Protein AF-A0A8T8HS26-F1 (afdb_monomer_lite)

Radius of gyration: 32.51 Å; chains: 1; bounding box: 59×81×107 Å

Structure (mmCIF, N/CA/C/O backbone):
data_AF-A0A8T8HS26-F1
#
_entry.id   AF-A0A8T8HS26-F1
#
loop_
_atom_site.group_PDB
_atom_site.id
_atom_site.type_symbol
_atom_site.label_atom_id
_atom_site.label_alt_id
_atom_site.label_comp_id
_atom_site.label_asym_id
_atom_site.label_entity_id
_atom_site.label_seq_id
_atom_site.pdbx_PDB_ins_code
_atom_site.Cartn_x
_atom_site.Cartn_y
_atom_site.Cartn_z
_atom_site.occupancy
_atom_site.B_iso_or_equiv
_atom_site.auth_seq_id
_atom_site.auth_comp_id
_atom_site.auth_asym_id
_atom_site.auth_atom_id
_atom_site.pdbx_PDB_model_num
ATOM 1 N N . MET A 1 1 ? -12.261 9.104 72.091 1.00 42.09 1 MET A N 1
ATOM 2 C CA . MET A 1 1 ? -13.522 8.352 72.273 1.00 42.09 1 MET A CA 1
ATOM 3 C C . MET A 1 1 ? -14.198 8.303 70.908 1.00 42.09 1 MET A C 1
ATOM 5 O O . MET A 1 1 ? -14.437 9.359 70.351 1.00 42.09 1 MET A O 1
ATOM 9 N N . AL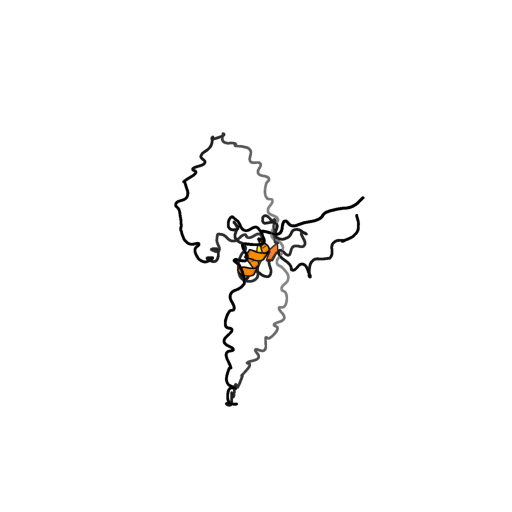A A 1 2 ? -14.073 7.185 70.188 1.00 42.69 2 ALA A N 1
ATOM 10 C CA . ALA A 1 2 ? -15.061 6.093 70.132 1.00 42.69 2 ALA A CA 1
ATOM 11 C C . ALA A 1 2 ? -16.342 6.505 69.371 1.00 42.69 2 ALA A C 1
ATOM 13 O O . ALA A 1 2 ? -17.177 7.203 69.926 1.00 42.69 2 ALA A O 1
ATOM 14 N N . GLY A 1 3 ? -16.430 6.168 68.077 1.00 42.38 3 GLY A N 1
ATOM 15 C CA . GLY A 1 3 ? -17.487 5.296 67.514 1.00 42.38 3 GLY A CA 1
ATOM 16 C C . GLY A 1 3 ? -18.394 6.130 66.588 1.00 42.38 3 GLY A C 1
ATOM 17 O O . GLY A 1 3 ? -18.562 7.307 66.856 1.00 42.38 3 GLY A O 1
ATOM 18 N N . VAL A 1 4 ? -18.967 5.684 65.465 1.00 51.91 4 VAL A N 1
ATOM 19 C CA . VAL A 1 4 ? -19.477 4.369 65.049 1.00 51.91 4 VAL A CA 1
ATOM 20 C C . VAL A 1 4 ? -19.539 4.325 63.501 1.00 51.91 4 VAL A C 1
ATOM 22 O O . VAL A 1 4 ? -19.920 5.304 62.865 1.00 51.91 4 VAL A O 1
ATOM 25 N N . LEU A 1 5 ? -19.152 3.186 62.910 1.00 60.47 5 LEU A N 1
ATOM 26 C CA . LEU A 1 5 ? -19.414 2.754 61.521 1.00 60.47 5 LEU A CA 1
ATOM 27 C C . LEU A 1 5 ? -20.905 2.440 61.323 1.00 60.47 5 LEU A C 1
ATOM 29 O O . LEU A 1 5 ? -21.473 1.901 62.262 1.00 60.47 5 LEU A O 1
ATOM 33 N N . VAL A 1 6 ? -21.481 2.616 60.117 1.00 54.31 6 VAL A N 1
ATOM 34 C CA . VAL A 1 6 ? -22.420 1.644 59.489 1.00 54.31 6 VAL A CA 1
ATOM 35 C C . VAL A 1 6 ? -22.964 2.105 58.114 1.00 54.31 6 VAL A C 1
ATOM 37 O O . VAL A 1 6 ? -23.488 3.201 57.964 1.00 54.31 6 VAL A O 1
ATOM 40 N N . LEU A 1 7 ? -22.830 1.177 57.155 1.00 51.84 7 LEU A N 1
ATOM 41 C CA . LEU A 1 7 ? -23.588 0.874 55.927 1.00 51.84 7 LEU A CA 1
ATOM 42 C C . LEU A 1 7 ? -23.903 1.947 54.866 1.00 51.84 7 LEU A C 1
ATOM 44 O O . LEU A 1 7 ? -24.769 2.799 55.021 1.00 51.84 7 LEU A O 1
ATOM 48 N N . GLY A 1 8 ? -23.361 1.690 53.672 1.00 48.28 8 GLY A N 1
ATOM 49 C CA . GLY A 1 8 ? -23.889 2.161 52.394 1.00 48.28 8 GLY A CA 1
ATOM 50 C C . GLY A 1 8 ? -23.384 1.293 51.242 1.00 48.28 8 GLY A C 1
ATOM 51 O O . GLY A 1 8 ? -22.605 1.752 50.416 1.00 48.28 8 GLY A O 1
ATOM 52 N N . ALA A 1 9 ? -23.764 0.013 51.229 1.00 60.41 9 ALA A N 1
ATOM 53 C CA . ALA A 1 9 ? -23.653 -0.836 50.043 1.00 60.41 9 ALA A CA 1
ATOM 54 C C . ALA A 1 9 ? -24.789 -0.498 49.062 1.00 60.41 9 ALA A C 1
ATOM 56 O O . ALA A 1 9 ? -25.893 -0.219 49.532 1.00 60.41 9 ALA A O 1
ATOM 57 N N . SER A 1 10 ? -24.509 -0.597 47.750 1.00 53.97 10 SER A N 1
ATOM 58 C CA . SER A 1 10 ? -25.381 -0.501 46.542 1.00 53.97 10 SER A CA 1
ATOM 59 C C . SER A 1 10 ? -24.920 0.661 45.643 1.00 53.97 10 SER A C 1
ATOM 61 O O . SER A 1 10 ? -24.839 1.781 46.115 1.00 53.97 10 SER A O 1
ATOM 63 N N . LEU A 1 11 ? -24.581 0.530 44.359 1.00 50.22 11 LEU A N 1
ATOM 64 C CA . LEU A 1 11 ? -25.008 -0.400 43.317 1.00 50.22 11 LEU A CA 1
ATOM 65 C C . LEU A 1 11 ? -23.800 -1.020 42.596 1.00 50.22 11 LEU A C 1
ATOM 67 O O . LEU A 1 11 ? -22.946 -0.310 42.073 1.00 50.22 11 LEU A O 1
ATOM 71 N N . ALA A 1 12 ? -23.814 -2.342 42.454 1.00 56.94 12 ALA A N 1
ATOM 72 C CA . ALA A 1 12 ? -23.168 -3.021 41.341 1.00 56.94 12 ALA A CA 1
ATOM 73 C C . ALA A 1 12 ? -24.284 -3.493 40.409 1.00 56.94 12 ALA A C 1
ATOM 75 O O . ALA A 1 12 ? -24.999 -4.429 40.759 1.00 56.94 12 ALA A O 1
ATOM 76 N N . MET A 1 13 ? -24.470 -2.849 39.255 1.00 57.00 13 MET A N 1
ATOM 77 C CA . MET A 1 13 ? -25.156 -3.487 38.134 1.00 57.00 13 MET A CA 1
ATOM 78 C C . MET A 1 13 ? -24.956 -2.729 36.815 1.00 57.00 13 MET A C 1
ATOM 80 O O . MET A 1 13 ? -24.915 -1.504 36.803 1.00 57.00 13 MET A O 1
ATOM 84 N N . VAL A 1 14 ? -24.943 -3.522 35.735 1.00 52.56 14 VAL A N 1
ATOM 85 C CA . VAL A 1 14 ? -25.070 -3.201 34.297 1.00 52.56 14 VAL A CA 1
ATOM 86 C C . VAL A 1 14 ? -23.826 -2.564 33.627 1.00 52.56 14 VAL A C 1
ATOM 88 O O . VAL A 1 14 ? -23.350 -1.534 34.068 1.00 52.56 14 VAL A O 1
ATOM 91 N N . LEU A 1 15 ? -23.193 -3.087 32.563 1.00 50.75 15 LEU A N 1
ATOM 92 C CA . LEU A 1 15 ? -23.600 -3.959 31.448 1.00 50.75 15 LEU A CA 1
ATOM 93 C C . LEU A 1 15 ? -22.396 -4.795 30.948 1.00 50.75 15 LEU A C 1
ATOM 95 O O . LEU A 1 15 ? -21.471 -4.250 30.352 1.00 50.75 15 LEU A O 1
ATOM 99 N N . THR A 1 16 ? -22.432 -6.121 31.082 1.00 55.03 16 THR A N 1
ATOM 100 C CA . THR A 1 16 ? -21.556 -7.044 30.332 1.00 55.03 16 THR A CA 1
ATOM 101 C C . THR A 1 16 ? -22.307 -7.613 29.123 1.00 55.03 16 THR A C 1
ATOM 103 O O . THR A 1 16 ? -22.471 -8.820 28.972 1.00 55.03 16 THR A O 1
ATOM 106 N N . MET A 1 17 ? -22.808 -6.747 28.236 1.00 57.38 17 MET A N 1
ATOM 107 C CA . MET A 1 17 ? -23.368 -7.179 26.947 1.00 57.38 17 MET A CA 1
ATOM 108 C C . MET A 1 17 ? -22.274 -7.174 25.876 1.00 57.38 17 MET A C 1
ATOM 110 O O . MET A 1 17 ? -22.104 -6.202 25.151 1.00 57.38 17 MET A O 1
ATOM 114 N N . GLY A 1 18 ? -21.515 -8.266 25.794 1.00 54.25 18 GLY A N 1
ATOM 115 C CA . GLY A 1 18 ? -20.514 -8.446 24.737 1.00 54.25 18 GLY A CA 1
ATOM 116 C C . GLY A 1 18 ? -19.673 -9.715 24.841 1.00 54.25 18 GLY A C 1
ATOM 117 O O . GLY A 1 18 ? -18.582 -9.762 24.285 1.00 54.25 18 GLY A O 1
ATOM 118 N N . GLY A 1 19 ? -20.131 -10.730 25.580 1.00 56.53 19 GLY A N 1
ATOM 119 C CA . GLY A 1 19 ? -19.415 -12.001 25.659 1.00 56.53 19 GLY A CA 1
ATOM 120 C C . GLY A 1 19 ? -19.393 -12.706 24.293 1.00 56.53 19 GLY A C 1
ATOM 121 O O . GLY A 1 19 ? -20.427 -12.722 23.613 1.00 56.53 19 GLY A O 1
ATOM 122 N N . PRO A 1 20 ? -18.252 -13.283 23.871 1.00 60.75 20 PRO A N 1
ATOM 123 C CA . PRO A 1 20 ? -18.173 -14.064 22.644 1.00 60.75 20 PRO A CA 1
ATOM 124 C C . PRO A 1 20 ? -19.155 -15.229 22.745 1.00 60.75 20 PRO A C 1
ATOM 126 O O . PRO A 1 20 ? -19.128 -16.007 23.700 1.00 60.75 20 PRO A O 1
ATOM 129 N N . ARG A 1 21 ? -20.073 -15.316 21.780 1.00 59.56 21 ARG A N 1
ATOM 130 C CA . ARG A 1 21 ? -21.016 -16.432 21.717 1.00 59.56 21 ARG A CA 1
ATOM 131 C C . ARG A 1 21 ? -20.203 -17.721 21.557 1.00 59.56 21 ARG A C 1
ATOM 133 O O . ARG A 1 21 ? -19.327 -17.744 20.690 1.00 59.56 21 ARG A O 1
ATOM 140 N N . PRO A 1 22 ? -20.466 -18.767 22.356 1.00 64.88 22 PRO A N 1
ATOM 141 C CA . PRO A 1 22 ? -19.829 -20.057 22.159 1.00 64.88 22 PRO A CA 1
ATOM 142 C C . PRO A 1 22 ? -20.236 -20.566 20.778 1.00 64.88 22 PRO A C 1
ATOM 144 O O . PRO A 1 22 ? -21.402 -20.858 20.518 1.00 64.88 22 PRO A O 1
ATOM 147 N N . VAL A 1 23 ? -19.279 -20.581 19.858 1.00 72.69 23 VAL A N 1
ATOM 148 C CA . VAL A 1 23 ? -19.426 -21.270 18.583 1.00 72.69 23 VAL A CA 1
ATOM 149 C C . VAL A 1 23 ? -19.250 -22.747 18.895 1.00 72.69 23 VAL A C 1
ATOM 151 O O . VAL A 1 23 ? -18.175 -23.158 19.328 1.00 72.69 23 VAL A O 1
ATOM 154 N N . ASP A 1 24 ? -20.311 -23.530 18.703 1.00 60.00 24 ASP A N 1
ATOM 155 C CA . ASP A 1 24 ? -20.221 -24.986 18.659 1.00 60.00 24 ASP A CA 1
ATOM 156 C C . ASP A 1 24 ? -19.299 -25.357 17.495 1.00 60.00 24 ASP A C 1
ATOM 158 O O . ASP A 1 24 ? -19.712 -25.449 16.335 1.00 60.00 24 ASP A O 1
ATOM 162 N N . VAL A 1 25 ? -18.014 -25.540 17.797 1.00 61.56 25 VAL A N 1
ATOM 163 C CA . VAL A 1 25 ? -17.062 -26.138 16.870 1.00 61.56 25 VAL A CA 1
ATOM 164 C C . VAL A 1 25 ? -17.420 -27.614 16.818 1.00 61.56 25 VAL A C 1
ATOM 166 O O . VAL A 1 25 ? -16.869 -28.438 17.547 1.00 61.56 25 VAL A O 1
ATOM 169 N N . ARG A 1 26 ? -18.399 -27.949 15.973 1.00 64.62 26 ARG A N 1
ATOM 170 C CA . ARG A 1 26 ? -18.630 -29.326 15.549 1.00 64.62 26 ARG A CA 1
ATOM 171 C C . ARG A 1 26 ? -17.317 -29.826 14.975 1.00 64.62 26 ARG A C 1
ATOM 173 O O . ARG A 1 26 ? -16.927 -29.463 13.867 1.00 64.62 26 ARG A O 1
ATOM 180 N N . ARG A 1 27 ? -16.614 -30.614 15.782 1.00 57.22 27 ARG A N 1
ATOM 181 C CA . ARG A 1 27 ? -15.418 -31.329 15.379 1.00 57.22 27 ARG A CA 1
ATOM 182 C C . ARG A 1 27 ? -15.853 -32.235 14.236 1.00 57.22 27 ARG A C 1
ATOM 184 O O . ARG A 1 27 ? -16.639 -33.158 14.431 1.00 57.22 27 ARG A O 1
ATOM 191 N N . VAL A 1 28 ? -15.433 -31.888 13.026 1.00 66.75 28 VAL A N 1
ATOM 192 C CA . VAL A 1 28 ? -15.592 -32.762 11.873 1.00 66.75 28 VAL A CA 1
ATOM 193 C C . VAL A 1 28 ? -14.611 -33.900 12.113 1.00 66.75 28 VAL A C 1
ATOM 195 O O . VAL A 1 28 ? -13.422 -33.769 11.833 1.00 66.75 28 VAL A O 1
ATOM 198 N N . ASP A 1 29 ? -15.098 -34.978 12.726 1.00 57.81 29 ASP A N 1
ATOM 199 C CA . ASP A 1 29 ? -14.413 -36.264 12.725 1.00 57.81 29 ASP A CA 1
ATOM 200 C C . ASP A 1 29 ? -14.364 -36.732 11.269 1.00 57.81 29 ASP A C 1
ATOM 202 O O . ASP A 1 29 ? -15.300 -37.324 10.730 1.00 57.81 29 ASP A O 1
ATOM 206 N N . LEU A 1 30 ? -13.277 -36.363 10.593 1.00 61.84 30 LEU A N 1
ATOM 207 C CA . LEU A 1 30 ? -12.902 -36.946 9.319 1.00 61.84 30 LEU A CA 1
ATOM 208 C C . LEU A 1 30 ? -12.588 -38.410 9.608 1.00 61.84 30 LEU A C 1
ATOM 210 O O . LEU A 1 30 ? -11.561 -38.730 10.208 1.00 61.84 30 LEU A O 1
ATOM 214 N N . ALA A 1 31 ? -13.513 -39.285 9.218 1.00 69.31 31 ALA A N 1
ATOM 215 C CA . ALA A 1 31 ? -13.297 -40.719 9.241 1.00 69.31 31 ALA A CA 1
ATOM 216 C C . ALA A 1 31 ? -11.940 -41.040 8.581 1.00 69.31 31 ALA A C 1
ATOM 218 O O . ALA A 1 31 ? -11.635 -40.466 7.529 1.00 69.31 31 ALA A O 1
ATOM 219 N N . PRO A 1 32 ? -11.124 -41.939 9.162 1.00 64.19 32 PRO A N 1
ATOM 220 C CA . PRO A 1 32 ? -9.901 -42.396 8.522 1.00 64.19 32 PRO A CA 1
ATOM 221 C C . PRO A 1 32 ? -10.250 -42.962 7.147 1.00 64.19 32 PRO A C 1
ATOM 223 O O . PRO A 1 32 ? -11.011 -43.927 7.042 1.00 64.19 32 PRO A O 1
ATOM 226 N N . ALA A 1 33 ? -9.733 -42.337 6.090 1.00 65.50 33 ALA A N 1
ATOM 227 C CA . ALA A 1 33 ? -9.870 -42.878 4.750 1.00 65.50 33 ALA A CA 1
ATOM 228 C C . ALA A 1 33 ? -9.224 -44.277 4.729 1.00 65.50 33 ALA A C 1
ATOM 230 O O . ALA A 1 33 ? -8.107 -44.429 5.238 1.00 65.50 33 ALA A O 1
ATOM 231 N N . PRO A 1 34 ? -9.897 -45.306 4.184 1.00 65.75 34 PRO A N 1
ATOM 232 C CA . PRO A 1 34 ? -9.257 -46.597 3.982 1.00 65.75 34 PRO A CA 1
ATOM 233 C C . PRO A 1 34 ? -8.0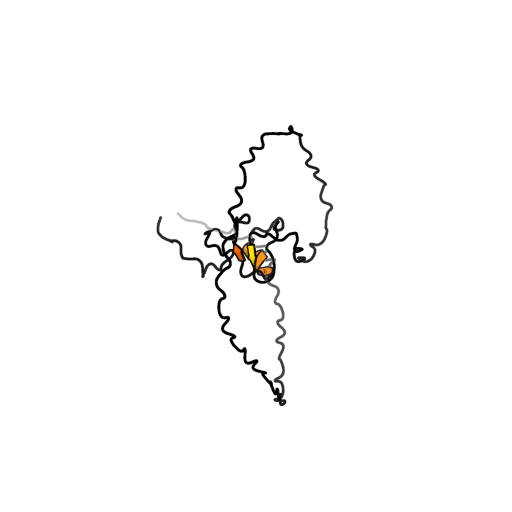21 -46.400 3.089 1.00 65.75 34 PRO A C 1
ATOM 235 O O . PRO A 1 34 ? -8.072 -45.564 2.181 1.00 65.75 34 PRO A O 1
ATOM 238 N N . PRO A 1 35 ? -6.919 -47.139 3.316 1.00 57.75 35 PRO A N 1
ATOM 239 C CA . PRO A 1 35 ? -5.760 -47.118 2.432 1.00 57.75 35 PRO A CA 1
ATOM 240 C C . PRO A 1 35 ? -6.152 -47.756 1.094 1.00 57.75 35 PRO A C 1
ATOM 242 O O . PRO A 1 35 ? -5.975 -48.948 0.867 1.00 57.75 35 PRO A O 1
ATOM 245 N N . GLY A 1 36 ? -6.771 -46.950 0.237 1.00 54.84 36 GLY A N 1
ATOM 246 C CA . GLY A 1 36 ? -7.038 -47.248 -1.156 1.00 54.84 36 GLY A CA 1
ATOM 247 C C . GLY A 1 36 ? -5.861 -46.761 -1.983 1.00 54.84 36 GLY A C 1
ATOM 248 O O . GLY A 1 36 ? -5.538 -45.574 -1.974 1.00 54.84 36 GLY A O 1
ATOM 249 N N . GLU A 1 37 ? -5.210 -47.706 -2.648 1.00 54.41 37 GLU A N 1
ATOM 250 C CA . GLU A 1 37 ? -4.093 -47.531 -3.566 1.00 54.41 37 GLU A CA 1
ATOM 251 C C . GLU A 1 37 ? -4.291 -46.338 -4.512 1.00 54.41 37 GLU A C 1
ATOM 253 O O . GLU A 1 37 ? -5.123 -46.359 -5.418 1.00 54.41 37 GLU A O 1
ATOM 258 N N . LEU A 1 38 ? -3.473 -45.301 -4.339 1.00 47.75 38 LEU A N 1
ATOM 259 C CA . LEU A 1 38 ? -3.254 -44.297 -5.369 1.00 47.75 38 LEU A CA 1
ATOM 260 C C . LEU A 1 38 ? -1.925 -44.616 -6.053 1.00 47.75 38 LEU A C 1
ATOM 262 O O . LEU A 1 38 ? -0.868 -44.117 -5.669 1.00 47.75 38 LEU A O 1
ATOM 266 N N . SER A 1 39 ? -1.994 -45.453 -7.092 1.00 55.12 39 SER A N 1
ATOM 267 C CA . SER A 1 39 ? -0.988 -45.490 -8.157 1.00 55.12 39 SER A CA 1
ATOM 268 C C . SER A 1 39 ? -1.023 -44.153 -8.891 1.00 55.12 39 SER A C 1
ATOM 270 O O . SER A 1 39 ? -1.701 -43.993 -9.902 1.00 55.12 39 SER A O 1
ATOM 272 N N . ALA A 1 40 ? -0.311 -43.160 -8.366 1.00 54.94 40 ALA A N 1
ATOM 273 C CA . ALA A 1 40 ? -0.002 -41.956 -9.114 1.00 54.94 40 ALA A CA 1
ATOM 274 C C . ALA A 1 40 ? 1.353 -42.161 -9.797 1.00 54.94 40 ALA A C 1
ATOM 276 O O . ALA A 1 40 ? 2.409 -41.824 -9.259 1.00 54.94 40 ALA A O 1
ATOM 277 N N . THR A 1 41 ? 1.330 -42.748 -10.996 1.00 63.94 41 THR A N 1
ATOM 278 C CA . THR A 1 41 ? 2.461 -42.675 -11.925 1.00 63.94 41 THR A CA 1
ATOM 279 C C . THR A 1 41 ? 2.620 -41.215 -12.343 1.00 63.94 41 THR A C 1
ATOM 281 O O . THR A 1 41 ? 2.042 -40.758 -13.325 1.00 63.94 41 THR A O 1
ATOM 284 N N . HIS A 1 42 ? 3.380 -40.450 -11.565 1.00 55.25 42 HIS A N 1
ATOM 285 C CA . HIS A 1 42 ? 3.815 -39.122 -11.965 1.00 55.25 42 HIS A CA 1
ATOM 286 C C . HIS A 1 42 ? 4.974 -39.271 -12.953 1.00 55.25 42 HIS A C 1
ATOM 288 O O . HIS A 1 42 ? 6.138 -39.376 -12.572 1.00 55.25 42 HIS A O 1
ATOM 294 N N . THR A 1 43 ? 4.651 -39.304 -14.245 1.00 69.19 43 THR A N 1
ATOM 295 C CA . THR A 1 43 ? 5.642 -39.120 -15.308 1.00 69.19 43 THR A CA 1
ATOM 296 C C . THR A 1 43 ? 6.045 -37.649 -15.335 1.00 69.19 43 THR A C 1
ATOM 298 O O . THR A 1 43 ? 5.401 -36.818 -15.971 1.00 69.19 43 THR A O 1
ATOM 301 N N . THR A 1 44 ? 7.113 -37.314 -14.617 1.00 72.06 44 THR A N 1
ATOM 302 C CA . THR A 1 44 ? 7.781 -36.018 -14.751 1.00 72.06 44 THR A CA 1
ATOM 303 C C . THR A 1 44 ? 8.642 -36.053 -16.008 1.00 72.06 44 THR A C 1
ATOM 305 O O . THR A 1 44 ? 9.731 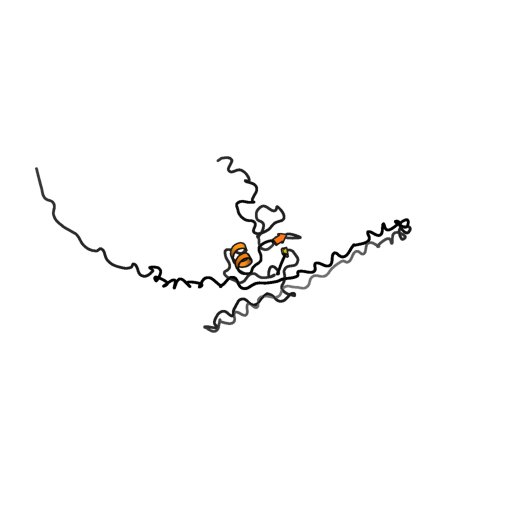-36.626 -16.018 1.00 72.06 44 THR A O 1
ATOM 308 N N . THR A 1 45 ? 8.155 -35.444 -17.088 1.00 65.88 45 THR A N 1
ATOM 309 C CA . THR A 1 45 ? 8.966 -35.182 -18.281 1.00 65.88 45 THR A CA 1
ATOM 310 C C . THR A 1 45 ? 9.980 -34.092 -17.949 1.00 65.88 45 THR A C 1
ATOM 312 O O . THR A 1 45 ? 9.641 -32.913 -17.868 1.00 65.88 45 THR A O 1
ATOM 315 N N . ILE A 1 46 ? 11.235 -34.487 -17.742 1.00 68.56 46 ILE A N 1
ATOM 316 C CA . ILE A 1 46 ? 12.359 -33.559 -17.610 1.00 68.56 46 ILE A CA 1
ATOM 317 C C . ILE A 1 46 ? 12.698 -33.058 -19.015 1.00 68.56 46 ILE A C 1
ATOM 319 O O . ILE A 1 46 ? 13.311 -33.764 -19.815 1.00 68.56 46 ILE A O 1
ATOM 323 N N . GLY A 1 47 ? 12.271 -31.836 -19.331 1.00 65.38 47 GLY A N 1
ATOM 324 C CA . GLY A 1 47 ? 12.746 -31.125 -20.511 1.00 65.38 47 GLY A CA 1
ATOM 325 C C . GLY A 1 47 ? 14.220 -30.777 -20.327 1.00 65.38 47 GLY A C 1
ATOM 326 O O . GLY A 1 47 ? 14.567 -29.946 -19.491 1.00 65.38 47 GLY A O 1
ATOM 327 N N . ILE A 1 48 ? 15.096 -31.420 -21.096 1.00 60.53 48 ILE A N 1
ATOM 328 C CA . ILE A 1 48 ? 16.510 -31.055 -21.163 1.00 60.53 48 ILE A CA 1
ATOM 329 C C . ILE A 1 48 ? 16.580 -29.720 -21.913 1.00 60.53 48 ILE A C 1
ATOM 331 O O . ILE A 1 48 ? 16.539 -29.684 -23.143 1.00 60.53 48 ILE A O 1
ATOM 335 N N . HIS A 1 49 ? 16.637 -28.609 -21.180 1.00 57.00 49 HIS A N 1
ATOM 336 C CA . HIS A 1 49 ? 16.941 -27.309 -21.767 1.00 57.00 49 HIS A CA 1
ATOM 337 C C . HIS A 1 49 ? 18.386 -27.340 -22.271 1.00 57.00 49 HIS A C 1
ATOM 339 O O . HIS A 1 49 ? 19.338 -27.310 -21.494 1.00 57.00 49 HIS A O 1
ATOM 345 N N . GLN A 1 50 ? 18.548 -27.432 -23.590 1.00 63.66 50 GLN A N 1
ATOM 346 C CA . GLN A 1 50 ? 19.830 -27.210 -24.242 1.00 63.66 50 GLN A CA 1
ATOM 347 C C . GLN A 1 50 ? 20.200 -25.738 -24.052 1.00 63.66 50 GLN A C 1
ATOM 349 O O . GLN A 1 50 ? 19.640 -24.853 -24.701 1.00 63.66 50 GLN A O 1
ATOM 354 N N . SER A 1 51 ? 21.130 -25.475 -23.137 1.00 60.38 51 SER A N 1
ATOM 355 C CA . SER A 1 51 ? 21.804 -24.185 -23.020 1.00 60.38 51 SER A CA 1
ATOM 356 C C . SER A 1 51 ? 22.553 -23.916 -24.320 1.00 60.38 51 SER A C 1
ATOM 358 O O . SER A 1 51 ? 23.690 -24.339 -24.505 1.00 60.38 51 SER A O 1
ATOM 360 N N . THR A 1 52 ? 21.892 -23.235 -25.249 1.00 61.12 52 THR A N 1
ATOM 361 C CA . THR A 1 52 ? 22.553 -22.684 -26.425 1.00 61.12 52 THR A CA 1
ATOM 362 C C . THR A 1 52 ? 23.384 -21.509 -25.937 1.00 61.12 52 THR A C 1
ATOM 364 O O . THR A 1 52 ? 22.851 -20.452 -25.602 1.00 61.12 52 THR A O 1
ATOM 367 N N . THR A 1 53 ? 24.698 -21.705 -25.845 1.00 63.03 53 THR A N 1
ATOM 368 C CA . THR A 1 53 ? 25.657 -20.613 -25.691 1.00 63.03 53 THR A CA 1
ATOM 369 C C . THR A 1 53 ? 25.507 -19.701 -26.903 1.00 63.03 53 THR A C 1
ATOM 371 O O . THR A 1 53 ? 25.976 -20.015 -27.995 1.00 63.03 53 THR A O 1
ATOM 374 N N . ALA A 1 54 ? 24.798 -18.587 -26.731 1.00 60.91 54 ALA A N 1
ATOM 375 C CA . ALA A 1 54 ? 24.720 -17.554 -27.745 1.00 60.91 54 ALA A CA 1
ATOM 376 C C . ALA A 1 54 ? 26.119 -16.946 -27.899 1.00 60.91 54 ALA A C 1
ATOM 378 O O . ALA A 1 54 ? 26.629 -16.286 -26.993 1.00 60.91 54 ALA A O 1
ATOM 379 N N . VAL A 1 55 ? 26.753 -17.202 -29.042 1.00 66.88 55 VAL A N 1
ATOM 380 C CA . VAL A 1 55 ? 27.932 -16.457 -29.480 1.00 66.88 55 VAL A CA 1
ATOM 381 C C . VAL A 1 55 ? 27.489 -15.003 -29.624 1.00 66.88 55 VAL A C 1
ATOM 383 O O . VAL A 1 55 ? 26.687 -14.680 -30.499 1.00 66.88 55 VAL A O 1
ATOM 386 N N . LEU A 1 56 ? 27.955 -14.142 -28.716 1.00 62.25 56 LEU A N 1
ATOM 387 C CA . LEU A 1 56 ? 27.705 -12.706 -28.770 1.00 62.25 56 LEU A CA 1
ATOM 388 C C . LEU A 1 56 ? 28.285 -12.172 -30.086 1.00 62.25 56 LEU A C 1
ATOM 390 O O . LEU A 1 56 ? 29.503 -12.115 -30.260 1.00 62.25 56 LEU A O 1
ATOM 394 N N . ALA A 1 57 ? 27.415 -11.781 -31.015 1.00 73.88 57 ALA A N 1
ATOM 395 C CA . ALA A 1 57 ? 27.817 -10.903 -32.100 1.00 73.88 57 ALA A CA 1
ATOM 396 C C . ALA A 1 57 ? 28.324 -9.577 -31.494 1.00 73.88 57 ALA A C 1
ATOM 398 O O . ALA A 1 57 ? 27.769 -9.121 -30.487 1.00 73.88 57 ALA A O 1
ATOM 399 N N . PRO A 1 58 ? 29.368 -8.952 -32.068 1.00 76.19 58 PRO A N 1
ATOM 400 C CA . PRO A 1 58 ? 29.820 -7.643 -31.621 1.00 76.19 58 PRO A CA 1
ATOM 401 C C . PRO A 1 58 ? 28.661 -6.633 -31.704 1.00 76.19 58 PRO A C 1
ATOM 403 O O . PRO A 1 58 ? 27.873 -6.686 -32.654 1.00 76.19 58 PRO A O 1
ATOM 406 N N . PRO A 1 59 ? 28.527 -5.731 -30.715 1.00 76.06 59 PRO A N 1
ATOM 407 C CA . PRO A 1 59 ? 27.451 -4.754 -30.705 1.00 76.06 59 PRO A CA 1
ATOM 408 C C . PRO A 1 59 ? 27.536 -3.861 -31.953 1.00 76.06 59 PRO A C 1
ATOM 410 O O . PRO A 1 59 ? 28.640 -3.489 -32.365 1.00 76.06 59 PRO A O 1
ATOM 413 N N . PRO A 1 60 ? 26.392 -3.505 -32.565 1.00 78.75 60 PRO A N 1
ATOM 414 C CA . PRO A 1 60 ? 26.376 -2.557 -33.668 1.00 78.75 60 PRO A CA 1
ATOM 415 C C . PRO A 1 60 ? 26.958 -1.208 -33.213 1.00 78.75 60 PRO A C 1
ATOM 417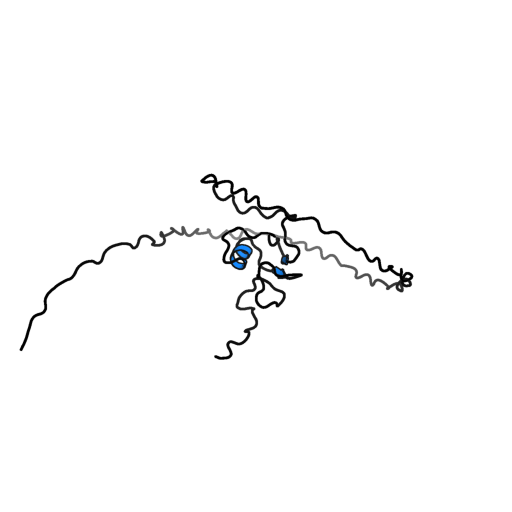 O O . PRO A 1 60 ? 26.819 -0.842 -32.040 1.00 78.75 60 PRO A O 1
ATOM 420 N N . PRO A 1 61 ? 27.613 -0.460 -34.119 1.00 79.56 61 PRO A N 1
ATOM 421 C CA . PRO A 1 61 ? 28.149 0.854 -33.797 1.00 79.56 61 PRO A CA 1
ATOM 422 C C . PRO A 1 61 ? 27.035 1.770 -33.266 1.00 79.56 61 PRO A C 1
ATOM 424 O O . PRO A 1 61 ? 25.899 1.697 -33.747 1.00 79.56 61 PRO A O 1
ATOM 427 N N . PRO A 1 62 ? 27.336 2.629 -32.275 1.00 76.88 62 PRO A N 1
ATOM 428 C CA . PRO A 1 62 ? 26.348 3.533 -31.713 1.00 76.88 62 PRO A CA 1
ATOM 429 C C . PRO A 1 62 ? 25.807 4.468 -32.807 1.00 76.88 62 PRO A C 1
ATOM 431 O O . PRO A 1 62 ? 26.589 4.978 -33.617 1.00 76.88 62 PRO A O 1
ATOM 434 N N . PRO A 1 63 ? 24.484 4.709 -32.853 1.00 77.38 63 PRO A N 1
ATOM 435 C CA . PRO A 1 63 ? 23.911 5.669 -33.782 1.00 77.38 63 PRO A CA 1
ATOM 436 C C . PRO A 1 63 ? 24.476 7.076 -33.515 1.00 77.38 63 PRO A C 1
ATOM 438 O O . PRO A 1 63 ? 24.790 7.399 -32.364 1.00 77.38 63 PRO A O 1
ATOM 441 N N . PRO A 1 64 ? 24.596 7.933 -34.549 1.00 70.62 64 PRO A N 1
ATOM 442 C CA . PRO A 1 64 ? 25.035 9.312 -34.378 1.00 70.62 64 PRO A CA 1
ATOM 443 C C . PRO A 1 64 ? 24.177 10.017 -33.327 1.00 70.62 64 PRO A C 1
ATOM 445 O O . PRO A 1 64 ? 22.946 9.951 -33.381 1.00 70.62 64 PRO A O 1
ATOM 448 N N . ALA A 1 65 ? 24.828 10.694 -32.380 1.00 60.28 65 ALA A N 1
ATOM 449 C CA . ALA A 1 65 ? 24.158 11.501 -31.373 1.00 60.28 65 ALA A CA 1
ATOM 450 C C . ALA A 1 65 ? 23.290 12.565 -32.063 1.00 60.28 65 ALA A C 1
ATOM 452 O O . ALA A 1 65 ? 23.804 13.528 -32.634 1.00 60.28 65 ALA A O 1
ATOM 453 N N . GLN A 1 66 ? 21.969 12.387 -32.024 1.00 57.50 66 GLN A N 1
ATOM 454 C CA . GLN A 1 66 ? 21.042 13.439 -32.415 1.00 57.50 66 GLN A CA 1
ATOM 455 C C . GLN A 1 66 ? 21.100 14.519 -31.337 1.00 57.50 66 GLN A C 1
ATOM 457 O O . GLN A 1 66 ? 20.719 14.301 -30.188 1.00 57.50 66 GLN A O 1
ATOM 462 N N . GLN A 1 67 ? 21.633 15.678 -31.714 1.00 56.31 67 GLN A N 1
ATOM 463 C CA . GLN A 1 67 ? 21.594 16.881 -30.899 1.00 56.31 67 GLN A CA 1
ATOM 464 C C . GLN A 1 67 ? 20.129 17.299 -30.758 1.00 56.31 67 GLN A C 1
ATOM 466 O O . GLN A 1 67 ? 19.524 17.805 -31.702 1.00 56.31 67 GLN A O 1
ATOM 471 N N . VAL A 1 68 ? 19.539 17.052 -29.590 1.00 55.66 68 VAL A N 1
ATOM 472 C CA . VAL A 1 68 ? 18.212 17.578 -29.269 1.00 55.66 68 VAL A CA 1
ATOM 473 C C . VAL A 1 68 ? 18.392 19.052 -28.930 1.00 55.66 68 VAL A C 1
ATOM 475 O O . VAL A 1 68 ? 18.975 19.405 -27.906 1.00 55.66 68 VAL A O 1
ATOM 478 N N . ALA A 1 69 ? 17.944 19.903 -29.849 1.00 53.19 69 ALA A N 1
ATOM 479 C CA . ALA A 1 69 ? 17.964 21.346 -29.707 1.00 53.19 69 ALA A CA 1
ATOM 480 C C . ALA A 1 69 ? 17.122 21.798 -28.505 1.00 53.19 69 ALA A C 1
ATOM 482 O O . ALA A 1 69 ? 15.990 21.357 -28.299 1.00 53.19 69 ALA A O 1
ATOM 483 N N . THR A 1 70 ? 17.695 22.721 -27.737 1.00 51.41 70 THR A N 1
ATOM 484 C CA . THR A 1 70 ? 17.064 23.468 -26.652 1.00 51.41 70 THR A CA 1
ATOM 485 C C . THR A 1 70 ? 15.871 24.262 -27.187 1.00 51.41 70 THR A C 1
ATOM 487 O O . THR A 1 70 ? 16.041 25.283 -27.851 1.00 51.41 70 THR A O 1
ATOM 490 N N . GLY A 1 71 ? 14.658 23.792 -26.903 1.00 49.91 71 GLY A N 1
ATOM 491 C CA . GLY A 1 71 ? 13.419 24.524 -27.149 1.00 49.91 71 GLY A CA 1
ATOM 492 C C . GLY A 1 71 ? 12.936 25.207 -25.875 1.00 49.91 71 GLY A C 1
ATOM 493 O O . GLY A 1 71 ? 12.286 24.583 -25.041 1.00 49.91 71 GLY A O 1
ATOM 494 N N . THR A 1 72 ? 13.252 26.490 -25.728 1.00 52.53 72 THR A N 1
ATOM 495 C CA . THR A 1 72 ? 12.626 27.395 -24.758 1.00 52.53 72 THR A CA 1
ATOM 496 C C . THR A 1 72 ? 11.165 27.609 -25.162 1.00 52.53 72 THR A C 1
ATOM 498 O O . THR A 1 72 ? 10.910 28.155 -26.233 1.00 52.53 72 THR A O 1
ATOM 501 N N . ALA A 1 73 ? 10.206 27.212 -24.323 1.00 51.62 73 ALA A N 1
ATOM 502 C CA . ALA A 1 73 ? 8.798 27.573 -24.490 1.00 51.62 73 ALA A CA 1
ATOM 503 C C . ALA A 1 73 ? 8.306 28.345 -23.259 1.00 51.62 73 ALA A C 1
ATOM 505 O O . ALA A 1 73 ? 8.149 27.809 -22.163 1.00 51.62 73 ALA A O 1
ATOM 506 N N . THR A 1 74 ? 8.123 29.640 -23.486 1.00 49.81 74 THR A N 1
ATOM 507 C CA . THR A 1 74 ? 7.549 30.657 -22.607 1.00 49.81 74 THR A CA 1
ATOM 508 C C . THR A 1 74 ? 6.014 30.590 -22.608 1.00 49.81 74 THR A C 1
ATOM 510 O O . THR A 1 74 ? 5.420 30.400 -23.662 1.00 49.81 74 THR A O 1
ATOM 513 N N . SER A 1 75 ? 5.425 30.852 -21.431 1.00 46.59 75 SER A N 1
ATOM 514 C CA . SER A 1 75 ? 4.064 31.355 -21.134 1.00 46.59 75 SER A CA 1
ATOM 515 C C . SER A 1 75 ? 2.823 30.614 -21.647 1.00 46.59 75 SER A C 1
ATOM 517 O O . SER A 1 75 ? 2.566 30.561 -22.842 1.00 46.59 75 SER A O 1
ATOM 519 N N . ALA A 1 76 ? 1.910 30.286 -20.725 1.00 42.94 76 ALA A N 1
ATOM 520 C CA . ALA A 1 76 ? 0.788 31.183 -20.400 1.00 42.94 76 ALA A CA 1
ATOM 521 C C . ALA A 1 76 ? -0.044 30.639 -19.220 1.00 42.94 76 ALA A C 1
ATOM 523 O O . ALA A 1 76 ? -0.402 29.465 -19.173 1.00 42.94 76 ALA A O 1
ATOM 524 N N . ASP A 1 77 ? -0.347 31.531 -18.284 1.00 52.25 77 ASP A N 1
ATOM 525 C CA . ASP A 1 77 ? -1.282 31.369 -17.168 1.00 52.25 77 ASP A CA 1
ATOM 526 C C . ASP A 1 77 ? -2.732 31.609 -17.656 1.00 52.25 77 ASP A C 1
ATOM 528 O O . ASP A 1 77 ? -2.931 32.513 -18.478 1.00 52.25 77 ASP A O 1
ATOM 532 N N . PRO A 1 78 ? -3.746 30.855 -17.186 1.00 59.34 78 PRO A N 1
ATOM 533 C CA . PRO A 1 78 ? -5.133 31.321 -17.196 1.00 59.34 78 PRO A CA 1
ATOM 534 C C . PRO A 1 78 ? -5.721 31.561 -15.775 1.00 59.34 78 PRO A C 1
ATOM 536 O O . PRO A 1 78 ? -5.335 30.897 -14.815 1.00 59.34 78 PRO A O 1
ATOM 539 N N . PRO A 1 79 ? -6.709 32.480 -15.653 1.00 63.34 79 PRO A N 1
ATOM 540 C CA . PRO A 1 79 ? -7.103 33.206 -14.428 1.00 63.34 79 PRO A CA 1
ATOM 541 C C . PRO A 1 79 ? -7.957 32.398 -13.414 1.00 63.34 79 PRO A C 1
ATOM 543 O O . PRO A 1 79 ? -8.388 31.284 -13.719 1.00 63.34 79 PRO A O 1
ATOM 546 N N . PRO A 1 80 ? -8.255 32.944 -12.206 1.00 70.31 80 PRO A N 1
ATOM 547 C CA . PRO A 1 80 ? -8.869 32.192 -11.108 1.00 70.31 80 PRO A CA 1
ATOM 548 C C . PRO A 1 80 ? -10.401 32.104 -11.224 1.00 70.31 80 PRO A C 1
ATOM 550 O O . PRO A 1 80 ? -11.079 33.111 -11.418 1.00 70.31 80 PRO A O 1
ATOM 553 N N . GLY A 1 81 ? -10.960 30.906 -11.024 1.00 47.06 81 GLY A N 1
ATOM 554 C CA . GLY A 1 81 ? -12.403 30.683 -10.854 1.00 47.06 81 GLY A CA 1
ATOM 555 C C . GLY A 1 81 ? -12.766 30.326 -9.398 1.00 47.06 81 GLY A C 1
ATOM 556 O O . GLY A 1 81 ? -12.101 29.460 -8.827 1.00 47.06 81 GLY A O 1
ATOM 557 N N . PRO A 1 82 ? -13.784 30.955 -8.769 1.00 63.41 82 PRO A N 1
ATOM 558 C CA . PRO A 1 82 ? -14.261 30.604 -7.423 1.00 63.41 82 PRO A CA 1
ATOM 559 C C . PRO A 1 82 ? -15.226 29.382 -7.446 1.00 63.41 82 PRO A C 1
ATOM 561 O O . PRO A 1 82 ? -15.543 28.865 -8.517 1.00 63.41 82 PRO A O 1
ATOM 564 N N . PRO A 1 83 ? -15.636 28.844 -6.276 1.00 63.34 83 PRO A N 1
ATOM 565 C CA . PRO A 1 83 ? -15.709 27.408 -6.007 1.00 63.34 83 PRO A CA 1
ATOM 566 C C . PRO A 1 83 ? -17.029 26.760 -6.435 1.00 63.34 83 PRO A C 1
ATOM 568 O O . PRO A 1 83 ? -18.090 27.363 -6.304 1.00 63.34 83 PRO A O 1
ATOM 571 N N . GLN A 1 84 ? -16.986 25.473 -6.798 1.00 46.72 84 GLN A N 1
ATOM 572 C CA . GLN A 1 84 ? -18.163 24.600 -6.735 1.00 46.72 84 GLN A CA 1
ATOM 573 C C . GLN A 1 84 ? -17.834 23.304 -5.994 1.00 46.72 84 GLN A C 1
ATOM 575 O O . GLN A 1 84 ? -17.473 22.279 -6.564 1.00 46.72 84 GLN A O 1
ATOM 580 N N . VAL A 1 85 ? -17.975 23.378 -4.671 1.00 50.50 85 VAL A N 1
ATOM 581 C CA . VAL A 1 85 ? -18.291 22.224 -3.829 1.00 50.50 85 VAL A CA 1
ATOM 582 C C . VAL A 1 85 ? -19.755 21.890 -4.097 1.00 50.50 85 VAL A C 1
ATOM 584 O O . VAL A 1 85 ? -20.655 22.492 -3.519 1.00 50.50 85 VAL A O 1
ATOM 587 N N . THR A 1 86 ? -20.017 20.947 -4.995 1.00 41.06 86 THR A N 1
ATOM 588 C CA . THR A 1 86 ? -21.343 20.331 -5.103 1.00 41.06 86 THR A CA 1
ATOM 589 C C . THR A 1 86 ? -21.418 19.220 -4.061 1.00 41.06 86 THR A C 1
ATOM 591 O O . THR A 1 86 ? -21.240 18.038 -4.349 1.00 41.06 86 THR A O 1
ATOM 594 N N . THR A 1 87 ? -21.640 19.600 -2.801 1.00 51.00 87 THR A N 1
ATOM 595 C CA . THR A 1 87 ? -22.099 18.676 -1.759 1.00 51.00 87 THR A CA 1
ATOM 596 C C . THR A 1 87 ? -23.484 18.178 -2.144 1.00 51.00 87 THR A C 1
ATOM 598 O O . THR A 1 87 ? -24.490 18.823 -1.861 1.00 51.00 87 THR A O 1
ATOM 601 N N . THR A 1 88 ? -23.533 17.029 -2.813 1.00 43.97 88 THR A N 1
ATOM 602 C CA . THR A 1 88 ? -24.762 16.239 -2.911 1.00 43.97 88 THR A CA 1
ATOM 603 C C . THR A 1 88 ? -24.954 15.528 -1.567 1.00 43.97 88 THR A C 1
ATOM 605 O O . THR A 1 88 ? -24.047 14.803 -1.150 1.00 43.97 88 THR A O 1
ATOM 608 N N . PRO A 1 89 ? -26.080 15.725 -0.857 1.00 50.50 89 PRO A N 1
ATOM 609 C CA . PRO A 1 89 ? -26.367 15.001 0.374 1.00 50.50 89 PRO A CA 1
ATOM 610 C C . PRO A 1 89 ? -26.427 13.495 0.107 1.00 50.50 89 PRO A C 1
ATOM 612 O O . PRO A 1 89 ? -27.101 13.039 -0.816 1.00 50.50 89 PRO A O 1
ATOM 615 N N . ALA A 1 90 ? -25.701 12.733 0.923 1.00 47.12 90 ALA A N 1
ATOM 616 C CA . ALA A 1 90 ? -25.696 11.281 0.898 1.00 47.12 90 ALA A CA 1
ATOM 617 C C . ALA A 1 90 ? -27.121 10.731 1.072 1.00 47.12 90 ALA A C 1
ATOM 619 O O . ALA A 1 90 ? -27.779 10.987 2.081 1.00 47.12 90 ALA A O 1
ATOM 620 N N . ALA A 1 91 ? -27.579 9.943 0.099 1.00 50.44 91 ALA A N 1
ATOM 621 C CA . ALA A 1 91 ? -28.739 9.083 0.279 1.00 50.44 91 ALA A CA 1
ATOM 622 C C . ALA A 1 91 ? -28.410 7.991 1.321 1.00 50.44 91 ALA A C 1
ATOM 624 O O . ALA A 1 91 ? -27.302 7.440 1.298 1.00 50.44 91 ALA A O 1
ATOM 625 N N . PRO A 1 92 ? -29.336 7.660 2.238 1.00 58.53 92 PRO A N 1
ATOM 626 C CA . PRO A 1 92 ? -29.078 6.697 3.295 1.00 58.53 92 PRO A CA 1
ATOM 627 C C . PRO A 1 92 ? -29.128 5.262 2.758 1.00 58.53 92 PRO A C 1
ATOM 629 O O . PRO A 1 92 ? -30.083 4.858 2.101 1.00 58.53 92 PRO A O 1
ATOM 632 N N . GLY A 1 93 ? -28.104 4.481 3.110 1.00 53.88 93 GLY A N 1
ATOM 633 C CA . GLY A 1 93 ? -28.180 3.022 3.160 1.00 53.88 93 GLY A CA 1
ATOM 634 C C . GLY A 1 93 ? -28.061 2.301 1.821 1.00 53.88 93 GLY A C 1
ATOM 635 O O . GLY A 1 93 ? -29.014 1.672 1.369 1.00 53.88 93 GLY A O 1
ATOM 636 N N . ARG A 1 94 ? -26.859 2.273 1.233 1.00 50.91 94 ARG A N 1
ATOM 637 C CA . ARG A 1 94 ? -26.486 1.156 0.354 1.00 50.91 94 ARG A CA 1
ATOM 638 C C . ARG A 1 94 ? -25.576 0.211 1.142 1.00 50.91 94 ARG A C 1
ATOM 640 O O . ARG A 1 94 ? -24.587 0.696 1.692 1.00 50.91 94 ARG A O 1
ATOM 647 N N . PRO A 1 95 ? -25.884 -1.096 1.233 1.00 53.38 95 PRO A N 1
ATOM 648 C CA . PRO A 1 95 ? -24.970 -2.053 1.843 1.00 53.38 95 PRO A CA 1
ATOM 649 C C . PRO A 1 95 ? -23.620 -1.974 1.129 1.00 53.38 95 PRO A C 1
ATOM 651 O O . PRO A 1 95 ? -23.581 -1.942 -0.105 1.00 53.38 95 PRO A O 1
ATOM 654 N N . SER A 1 96 ? -22.537 -1.886 1.909 1.00 57.44 96 SER A N 1
ATOM 655 C CA . SER A 1 96 ? -21.166 -1.878 1.402 1.00 57.44 96 SER A CA 1
ATOM 656 C C . SER A 1 96 ? -20.997 -3.062 0.460 1.00 57.44 96 SER A C 1
ATOM 658 O O . SER A 1 96 ? -21.063 -4.215 0.884 1.00 57.44 96 SER A O 1
ATOM 660 N N . ALA A 1 97 ? -20.859 -2.770 -0.833 1.00 56.66 97 ALA A N 1
ATOM 661 C CA . ALA A 1 97 ? -20.588 -3.788 -1.829 1.00 56.66 97 ALA A CA 1
ATOM 662 C C . ALA A 1 97 ? -19.328 -4.563 -1.405 1.00 56.66 97 ALA A C 1
ATOM 664 O O . ALA A 1 97 ? -18.411 -3.952 -0.844 1.00 56.66 97 ALA A O 1
ATOM 665 N N . PRO A 1 98 ? -19.269 -5.885 -1.650 1.00 56.03 98 PRO A N 1
ATOM 666 C CA . PRO A 1 98 ? -18.066 -6.655 -1.372 1.00 56.03 98 PRO A CA 1
ATOM 667 C C . PRO A 1 98 ? -16.865 -5.990 -2.058 1.00 56.03 98 PRO A C 1
ATOM 669 O O . PRO A 1 98 ? -17.038 -5.414 -3.142 1.00 56.03 98 PRO A O 1
ATOM 672 N N . PRO A 1 99 ? -15.669 -6.035 -1.441 1.00 57.75 99 PRO A N 1
ATOM 673 C CA . PRO A 1 99 ? -14.491 -5.360 -1.960 1.00 57.75 99 PRO A CA 1
ATOM 674 C C . PRO A 1 99 ? -14.207 -5.866 -3.371 1.00 57.75 99 PRO A C 1
ATOM 676 O O . PRO A 1 99 ? -13.736 -6.979 -3.597 1.00 57.75 99 PRO A O 1
ATOM 679 N N . THR A 1 100 ? -14.577 -5.050 -4.352 1.00 61.94 100 THR A N 1
ATOM 680 C CA . THR A 1 100 ? -14.329 -5.351 -5.753 1.00 61.94 100 THR A CA 1
ATOM 681 C C . THR A 1 100 ? -12.859 -5.059 -5.983 1.00 61.94 100 THR A C 1
ATOM 683 O O . THR A 1 100 ? -12.398 -3.965 -5.650 1.00 61.94 100 THR A O 1
ATOM 686 N N . ARG A 1 101 ? -12.112 -6.028 -6.527 1.00 62.28 101 ARG A N 1
ATOM 687 C CA . ARG A 1 101 ? -10.715 -5.792 -6.907 1.00 62.28 101 ARG A CA 1
ATOM 688 C C . ARG A 1 101 ? -10.645 -4.519 -7.766 1.00 62.28 101 ARG A C 1
ATOM 690 O O . ARG A 1 101 ? -11.473 -4.378 -8.673 1.00 62.28 101 ARG A O 1
ATOM 697 N N . PRO A 1 102 ? -9.710 -3.595 -7.491 1.00 66.69 102 PRO A N 1
ATOM 698 C CA . PRO A 1 102 ? -9.565 -2.391 -8.295 1.00 66.69 102 PRO A CA 1
ATOM 699 C C . PRO A 1 102 ? -9.376 -2.769 -9.762 1.00 66.69 102 PRO A C 1
ATOM 701 O O . PRO A 1 102 ? -8.662 -3.724 -10.076 1.00 66.69 102 PRO A O 1
ATOM 704 N N . ARG A 1 103 ? -10.012 -2.026 -10.671 1.00 73.06 103 ARG A N 1
ATOM 705 C CA . ARG A 1 103 ? -9.700 -2.171 -12.096 1.00 73.06 103 ARG A CA 1
ATOM 706 C C . ARG A 1 103 ? -8.231 -1.784 -12.328 1.00 73.06 103 ARG A C 1
ATOM 708 O O . ARG A 1 103 ? -7.749 -0.890 -11.629 1.00 73.06 103 ARG A O 1
ATOM 715 N N . PRO A 1 104 ? -7.552 -2.379 -13.325 1.00 71.94 104 PRO A N 1
ATOM 716 C CA . PRO A 1 104 ? -6.151 -2.083 -13.638 1.00 71.94 104 PRO A CA 1
ATOM 717 C C . PRO A 1 104 ? -5.854 -0.582 -13.796 1.00 71.94 104 PRO A C 1
ATOM 719 O O . PRO A 1 104 ? -4.799 -0.105 -13.386 1.00 71.94 104 PRO A O 1
ATOM 722 N N . ASP A 1 105 ? -6.815 0.181 -14.321 1.00 75.62 105 ASP A N 1
ATOM 723 C CA . ASP A 1 105 ? -6.682 1.624 -14.571 1.00 75.62 105 ASP A CA 1
ATOM 724 C C . ASP A 1 105 ? -6.662 2.478 -13.291 1.00 75.62 105 ASP A C 1
ATOM 726 O O . ASP A 1 105 ? -6.308 3.654 -13.325 1.00 75.62 105 ASP A O 1
ATOM 730 N N . HIS A 1 106 ? -7.028 1.893 -12.148 1.00 88.25 106 HIS A N 1
ATOM 731 C CA . HIS A 1 106 ? -7.029 2.552 -10.841 1.00 88.25 106 HIS A CA 1
ATOM 732 C C . HIS A 1 106 ? -5.903 2.058 -9.929 1.00 88.25 106 HIS A C 1
ATOM 734 O O . HIS A 1 106 ? -5.914 2.349 -8.732 1.00 88.25 106 HIS A O 1
ATOM 740 N N . CYS A 1 107 ? -4.941 1.321 -10.480 1.00 93.75 107 CYS A N 1
ATOM 741 C CA . CYS A 1 107 ? -3.760 0.873 -9.765 1.00 93.75 107 CYS A CA 1
ATOM 742 C C . CYS A 1 107 ? -2.719 1.987 -9.658 1.00 93.75 107 CYS A C 1
ATOM 744 O O . CYS A 1 107 ? -2.448 2.717 -10.615 1.00 93.75 107 CYS A O 1
ATOM 746 N N . ASP A 1 108 ? -2.085 2.081 -8.499 1.00 95.62 108 ASP A N 1
ATOM 747 C CA . ASP A 1 108 ? -0.951 2.958 -8.304 1.00 95.62 108 ASP A CA 1
ATOM 748 C C . ASP A 1 108 ? 0.339 2.321 -8.817 1.00 95.62 108 ASP A C 1
ATOM 750 O O . ASP A 1 108 ? 0.833 1.332 -8.282 1.00 95.62 108 ASP A O 1
ATOM 754 N N . ARG A 1 109 ? 0.898 2.931 -9.863 1.00 95.94 109 ARG A N 1
ATOM 755 C CA . ARG A 1 109 ? 2.120 2.473 -10.533 1.00 95.94 109 ARG A CA 1
ATOM 756 C C . ARG A 1 109 ? 3.387 2.658 -9.692 1.00 95.94 109 ARG A C 1
ATOM 758 O O . ARG A 1 109 ? 4.428 2.130 -10.068 1.00 95.94 109 ARG A O 1
ATOM 765 N N . ASN A 1 110 ? 3.322 3.403 -8.586 1.00 97.56 110 ASN A N 1
ATOM 766 C CA . ASN A 1 110 ? 4.447 3.568 -7.664 1.00 97.56 110 ASN A CA 1
ATOM 767 C C . ASN A 1 110 ? 4.665 2.344 -6.768 1.00 97.56 110 ASN A C 1
ATOM 769 O O . ASN A 1 110 ? 5.694 2.284 -6.099 1.00 97.56 110 ASN A O 1
ATOM 773 N N . TYR A 1 111 ? 3.735 1.387 -6.762 1.00 97.06 111 TYR A N 1
ATOM 774 C CA . TYR A 1 111 ? 3.827 0.172 -5.964 1.00 97.06 111 TYR A CA 1
ATOM 775 C C . TYR A 1 111 ? 3.774 -1.054 -6.872 1.00 97.06 111 TYR A C 1
ATOM 777 O O . TYR A 1 111 ? 2.855 -1.208 -7.676 1.00 97.06 111 TYR A O 1
ATOM 785 N N . ALA A 1 112 ? 4.753 -1.940 -6.735 1.00 96.50 112 ALA A N 1
ATOM 786 C CA . ALA A 1 112 ? 4.733 -3.255 -7.361 1.00 96.50 112 ALA A CA 1
ATOM 787 C C . ALA A 1 112 ? 4.356 -4.310 -6.323 1.00 96.50 112 ALA A C 1
ATOM 789 O O . ALA A 1 112 ? 4.810 -4.249 -5.187 1.00 96.50 112 ALA A O 1
ATOM 790 N N . THR A 1 113 ? 3.498 -5.256 -6.697 1.00 95.62 113 THR A N 1
ATOM 791 C CA . THR A 1 113 ? 3.029 -6.310 -5.786 1.00 95.62 113 THR A CA 1
ATOM 792 C C . THR A 1 113 ? 2.920 -7.639 -6.527 1.00 95.62 113 THR A C 1
ATOM 794 O O . THR A 1 113 ? 2.802 -7.644 -7.753 1.00 95.62 113 THR A O 1
ATOM 797 N N . ASP A 1 114 ? 2.909 -8.748 -5.789 1.00 88.62 114 ASP A N 1
ATOM 798 C CA . ASP A 1 114 ? 2.995 -10.100 -6.366 1.00 88.62 114 ASP A CA 1
ATOM 799 C C . ASP A 1 114 ? 1.657 -10.685 -6.859 1.00 88.62 114 ASP A C 1
ATOM 801 O O . ASP A 1 114 ? 1.645 -11.720 -7.523 1.00 88.62 114 ASP A O 1
ATOM 805 N N . GLY A 1 115 ? 0.514 -10.059 -6.553 1.00 82.25 115 GLY A N 1
ATOM 806 C CA . GLY A 1 115 ? -0.798 -10.643 -6.881 1.00 82.25 115 GLY A CA 1
ATOM 807 C C . GLY A 1 115 ? -1.920 -9.664 -7.218 1.00 82.25 115 GLY A C 1
ATOM 808 O O . GLY A 1 115 ? -2.907 -10.057 -7.842 1.00 82.25 115 GLY A O 1
ATOM 809 N N . GLY A 1 116 ? -1.793 -8.393 -6.840 1.00 88.44 116 GLY A N 1
ATOM 810 C CA . GLY A 1 116 ? -2.806 -7.378 -7.106 1.00 88.44 116 GLY A CA 1
ATOM 811 C C . GLY A 1 116 ? -2.178 -6.027 -7.399 1.00 88.44 116 GLY A C 1
ATOM 812 O O . GLY A 1 116 ? -1.085 -5.929 -7.951 1.00 88.44 116 GLY A O 1
ATOM 813 N N . CYS A 1 117 ? -2.880 -4.959 -7.054 1.00 93.94 117 CYS A N 1
ATOM 814 C CA . CYS A 1 117 ? -2.300 -3.633 -7.106 1.00 93.94 117 CYS A CA 1
ATOM 815 C C . CYS A 1 117 ? -2.795 -2.802 -5.934 1.00 93.94 117 CYS A C 1
ATOM 817 O O . CYS A 1 117 ? -3.910 -2.994 -5.441 1.00 93.94 117 CYS A O 1
ATOM 819 N N . VAL A 1 118 ? -1.962 -1.860 -5.505 1.00 96.06 118 VAL A N 1
ATOM 820 C CA . VAL A 1 118 ? -2.369 -0.858 -4.525 1.00 96.06 118 VAL A CA 1
ATOM 821 C C . VAL A 1 118 ? -3.322 0.114 -5.227 1.00 96.06 118 VAL A C 1
ATOM 823 O O . VAL A 1 118 ? -2.958 0.653 -6.274 1.00 96.06 118 VAL A O 1
ATOM 826 N N . PRO A 1 119 ? -4.543 0.344 -4.718 1.00 94.88 119 PRO A N 1
ATOM 827 C CA . PRO A 1 119 ? -5.450 1.315 -5.313 1.00 94.88 119 PRO A CA 1
ATOM 828 C C . PRO A 1 119 ? -4.856 2.725 -5.259 1.00 94.88 119 PRO A C 1
ATOM 830 O O . PRO A 1 119 ? -4.360 3.147 -4.218 1.00 94.88 119 PRO A O 1
ATOM 833 N N . TRP A 1 120 ? -5.013 3.503 -6.332 1.00 95.00 120 TRP A N 1
ATOM 834 C CA . TRP A 1 120 ? -4.640 4.922 -6.364 1.00 95.00 120 TRP A CA 1
ATOM 835 C C . TRP A 1 120 ? -5.374 5.743 -5.288 1.00 95.00 120 TRP A C 1
ATOM 837 O O . TRP A 1 120 ? -4.908 6.799 -4.866 1.00 95.00 120 TRP A O 1
ATOM 847 N N . LEU A 1 121 ? -6.548 5.301 -4.846 1.00 94.31 121 LEU A N 1
ATOM 848 C CA . LEU A 1 121 ? -7.280 5.890 -3.729 1.00 94.31 121 LEU A CA 1
ATOM 849 C C . LEU A 1 121 ? -7.663 4.764 -2.777 1.00 94.31 121 LEU A C 1
ATOM 851 O O . LEU A 1 121 ? -8.495 3.925 -3.123 1.00 94.31 121 LEU A O 1
ATOM 855 N N . LEU A 1 122 ? -7.066 4.751 -1.583 1.00 92.50 122 LEU A N 1
ATOM 856 C CA . LEU A 1 122 ? -7.555 3.876 -0.524 1.00 92.50 122 LEU A CA 1
ATOM 857 C C . LEU A 1 122 ? -8.971 4.311 -0.113 1.00 92.50 122 LEU A C 1
ATOM 859 O O . LEU A 1 122 ? -9.255 5.515 -0.097 1.00 92.50 122 LEU A O 1
ATOM 863 N N . PRO A 1 123 ? -9.860 3.360 0.228 1.00 91.00 123 PRO A N 1
ATOM 864 C CA . PRO A 1 123 ? -11.192 3.683 0.712 1.00 91.00 123 PRO A CA 1
ATOM 865 C C . PRO A 1 123 ? -11.149 4.640 1.908 1.00 91.00 123 PRO A C 1
ATOM 867 O O . PRO A 1 123 ? -10.293 4.539 2.792 1.00 91.00 123 PRO A O 1
ATOM 870 N N . LEU A 1 124 ? -12.107 5.566 1.948 1.00 92.25 124 LEU A N 1
ATOM 871 C CA . LEU A 1 124 ? -12.258 6.480 3.076 1.00 92.25 124 LEU A CA 1
ATOM 872 C C . LEU A 1 124 ? -12.511 5.680 4.361 1.00 92.25 124 LEU A C 1
ATOM 874 O O . LEU A 1 124 ? -13.320 4.756 4.377 1.00 92.25 124 LEU A O 1
ATOM 878 N N . GLY A 1 125 ? -11.821 6.047 5.441 1.00 90.06 125 GLY A N 1
ATOM 879 C CA . GLY A 1 125 ? -11.952 5.389 6.745 1.00 90.06 125 GLY A CA 1
ATOM 880 C C . GLY A 1 125 ? -10.942 4.270 7.014 1.00 90.06 125 GLY A C 1
ATOM 881 O O . GLY A 1 125 ? -10.853 3.812 8.153 1.00 90.06 125 GLY A O 1
ATOM 882 N N . VAL A 1 126 ? -10.122 3.874 6.034 1.00 94.69 126 VAL A N 1
ATOM 883 C CA . VAL A 1 126 ? -9.006 2.947 6.277 1.00 94.69 126 VAL A CA 1
ATOM 884 C C . VAL A 1 126 ? -7.910 3.671 7.064 1.00 94.69 126 VAL A C 1
ATOM 886 O O . VAL A 1 126 ? -7.183 4.500 6.521 1.00 94.69 126 VAL A O 1
ATOM 889 N N . ARG A 1 127 ? -7.797 3.377 8.367 1.00 91.88 127 ARG A N 1
ATOM 890 C CA . ARG A 1 127 ? -6.744 3.941 9.238 1.00 91.88 127 ARG A CA 1
ATOM 891 C C . ARG A 1 127 ? -5.451 3.130 9.203 1.00 91.88 127 ARG A C 1
ATOM 893 O O . ARG A 1 127 ? -4.382 3.690 9.412 1.00 91.88 127 ARG A O 1
ATOM 900 N N . GLN A 1 128 ? -5.564 1.832 8.935 1.00 94.81 128 GLN A N 1
ATOM 901 C CA . GLN A 1 128 ? -4.451 0.889 8.869 1.00 94.81 128 GLN A CA 1
ATOM 902 C C . GLN A 1 128 ? -4.334 0.360 7.440 1.00 94.81 128 GLN A C 1
ATOM 904 O O . GLN A 1 128 ? -4.845 -0.705 7.106 1.00 94.81 128 GLN A O 1
ATOM 909 N N . ALA A 1 129 ? -3.695 1.148 6.573 1.00 95.00 129 ALA A N 1
ATOM 910 C CA . ALA A 1 129 ? -3.583 0.828 5.151 1.00 95.00 129 ALA A CA 1
ATOM 911 C C . ALA A 1 129 ? -2.922 -0.539 4.915 1.00 95.00 129 ALA A C 1
ATOM 913 O O . ALA A 1 129 ? -3.440 -1.339 4.145 1.00 95.00 129 ALA A O 1
ATOM 914 N N . CYS A 1 130 ? -1.836 -0.839 5.631 1.00 95.44 130 CYS A N 1
ATOM 915 C CA . CYS A 1 130 ? -1.150 -2.124 5.518 1.00 95.44 130 CYS A CA 1
ATOM 916 C C . CYS A 1 130 ? -2.009 -3.312 5.957 1.00 95.44 130 CYS A C 1
ATOM 918 O O . CYS A 1 130 ? -1.992 -4.350 5.304 1.00 95.44 130 CYS A O 1
ATOM 920 N N . GLU A 1 131 ? -2.798 -3.165 7.022 1.00 94.88 131 GLU A N 1
ATOM 921 C CA . GLU A 1 131 ? -3.710 -4.221 7.464 1.00 94.88 131 GLU A CA 1
ATOM 922 C C . GLU A 1 131 ? -4.773 -4.506 6.400 1.00 94.88 131 GLU A C 1
ATOM 924 O O . GLU A 1 131 ? -4.914 -5.648 5.968 1.00 94.88 131 GLU A O 1
ATOM 929 N N . TRP A 1 132 ? -5.414 -3.452 5.889 1.00 94.88 132 TRP A N 1
ATOM 930 C CA . TRP A 1 132 ? -6.407 -3.562 4.823 1.00 94.88 132 TRP A CA 1
ATOM 931 C C . TRP A 1 132 ? -5.829 -4.207 3.554 1.00 94.88 132 TRP A C 1
ATOM 933 O O . TRP A 1 132 ? -6.462 -5.075 2.959 1.00 94.88 132 TRP A O 1
ATOM 943 N N . LEU A 1 133 ? -4.613 -3.833 3.144 1.00 94.88 133 LEU A N 1
ATOM 944 C CA . LEU A 1 133 ? -3.955 -4.408 1.964 1.00 94.88 133 LEU A CA 1
ATOM 945 C C . LEU A 1 133 ? -3.660 -5.909 2.150 1.00 94.88 133 LEU A C 1
ATOM 947 O O . LEU A 1 133 ? -3.935 -6.696 1.240 1.00 94.88 133 LEU A O 1
ATOM 951 N N . ARG A 1 134 ? -3.193 -6.331 3.334 1.00 93.00 134 ARG A N 1
ATOM 952 C CA . ARG A 1 134 ? -2.954 -7.754 3.646 1.00 93.00 134 ARG A CA 1
ATOM 953 C C . ARG A 1 134 ? -4.234 -8.582 3.625 1.00 93.00 134 ARG A C 1
ATOM 955 O O . ARG A 1 134 ? -4.222 -9.681 3.080 1.00 93.00 134 ARG A O 1
ATOM 962 N N . GLU A 1 135 ? -5.339 -8.058 4.160 1.00 93.44 135 GLU A N 1
ATOM 963 C CA . GLU A 1 135 ? -6.655 -8.721 4.089 1.00 93.44 135 GLU A CA 1
ATOM 964 C C . GLU A 1 135 ? -7.110 -8.952 2.640 1.00 93.44 135 GLU A C 1
ATOM 966 O O . GLU A 1 135 ? -7.826 -9.908 2.349 1.00 93.44 135 GLU A O 1
ATOM 971 N N . HIS A 1 136 ? -6.645 -8.110 1.714 1.00 92.25 136 HIS A N 1
ATOM 972 C CA . HIS A 1 136 ? -6.897 -8.238 0.278 1.00 92.25 136 HIS A CA 1
ATOM 973 C C . HIS A 1 136 ? -5.840 -9.086 -0.453 1.00 92.25 136 HIS A C 1
ATOM 975 O O . HIS A 1 136 ? -5.858 -9.164 -1.683 1.00 92.25 136 HIS A O 1
ATOM 981 N N . GLY A 1 137 ? -4.945 -9.749 0.287 1.00 92.69 137 GLY A N 1
ATOM 982 C CA . GLY A 1 137 ? -3.929 -10.655 -0.246 1.00 92.69 137 GLY A CA 1
ATOM 983 C C . GLY A 1 137 ? -2.670 -9.963 -0.769 1.00 92.69 137 GLY A C 1
ATOM 984 O O . GLY A 1 137 ? -1.882 -10.593 -1.470 1.00 92.69 137 GLY A O 1
ATOM 985 N N . LEU A 1 138 ? -2.465 -8.682 -0.455 1.00 93.38 138 LEU A N 1
ATOM 986 C CA . LEU A 1 138 ? -1.248 -7.951 -0.807 1.00 93.38 138 LEU A CA 1
ATOM 987 C C . LEU A 1 138 ? -0.255 -8.071 0.351 1.00 93.38 138 LEU A C 1
ATOM 989 O O . LEU A 1 138 ? -0.321 -7.319 1.321 1.00 93.38 138 LEU A O 1
ATOM 993 N N . THR A 1 139 ? 0.629 -9.062 0.266 1.00 90.88 139 THR A N 1
ATOM 994 C CA . THR A 1 139 ? 1.594 -9.391 1.329 1.00 90.88 139 THR A CA 1
ATOM 995 C C . THR A 1 139 ? 2.978 -8.799 1.096 1.00 90.88 139 THR A C 1
ATOM 997 O O . THR A 1 139 ? 3.677 -8.517 2.061 1.00 90.88 139 THR A O 1
ATOM 1000 N N . ARG A 1 140 ? 3.366 -8.584 -0.164 1.00 93.94 140 ARG A N 1
ATOM 1001 C CA . ARG A 1 140 ? 4.641 -7.976 -0.545 1.00 93.94 140 ARG A CA 1
ATOM 1002 C C . ARG A 1 140 ? 4.391 -6.798 -1.474 1.00 93.94 140 ARG A C 1
ATOM 1004 O O . ARG A 1 140 ? 3.782 -6.955 -2.535 1.00 93.94 140 ARG A O 1
ATOM 1011 N N . ILE A 1 141 ? 4.821 -5.617 -1.039 1.00 96.75 141 ILE A N 1
ATOM 1012 C CA . ILE A 1 141 ? 4.597 -4.353 -1.739 1.00 96.75 141 ILE A CA 1
ATOM 1013 C C . ILE A 1 141 ? 5.941 -3.639 -1.857 1.00 96.75 141 ILE A C 1
ATOM 1015 O O . ILE A 1 141 ? 6.493 -3.175 -0.871 1.00 96.75 141 ILE A O 1
ATOM 1019 N N . GLU A 1 142 ? 6.469 -3.534 -3.068 1.00 97.69 142 GLU A N 1
ATOM 1020 C CA . GLU A 1 142 ? 7.714 -2.823 -3.352 1.00 97.69 142 GLU A CA 1
ATOM 1021 C C . GLU A 1 142 ? 7.403 -1.389 -3.786 1.00 97.69 142 GLU A C 1
ATOM 1023 O O . GLU A 1 142 ? 6.602 -1.156 -4.698 1.00 97.69 142 GLU A O 1
ATOM 1028 N N . VAL A 1 143 ? 8.054 -0.416 -3.157 1.00 97.94 143 VAL A N 1
ATOM 1029 C CA . VAL A 1 143 ? 7.911 1.004 -3.475 1.00 97.94 143 VAL A CA 1
ATOM 1030 C C . VAL A 1 143 ? 8.901 1.367 -4.580 1.00 97.94 143 VAL A C 1
ATOM 1032 O O . VAL A 1 143 ? 10.100 1.501 -4.358 1.00 97.94 143 VAL A O 1
ATOM 1035 N N . ARG A 1 144 ? 8.397 1.550 -5.803 1.00 97.25 144 ARG A N 1
ATOM 1036 C CA . ARG A 1 144 ? 9.208 1.911 -6.984 1.00 97.25 144 ARG A CA 1
ATOM 1037 C C . ARG A 1 144 ? 9.323 3.411 -7.219 1.00 97.25 144 ARG A C 1
ATOM 1039 O O . ARG A 1 144 ? 10.127 3.850 -8.037 1.00 97.25 144 ARG A O 1
ATOM 1046 N N . GLY A 1 145 ? 8.474 4.190 -6.562 1.00 96.06 145 GLY A N 1
ATOM 1047 C CA . GLY A 1 145 ? 8.367 5.623 -6.780 1.00 96.06 145 GLY A CA 1
ATOM 1048 C C . GLY A 1 145 ? 8.062 6.368 -5.495 1.00 96.06 145 GLY A C 1
ATOM 1049 O O . GLY A 1 145 ? 8.581 6.065 -4.425 1.00 96.06 145 GLY A O 1
ATOM 1050 N N . ARG A 1 146 ? 7.212 7.386 -5.598 1.00 97.19 146 ARG A N 1
ATOM 1051 C CA . ARG A 1 146 ? 6.842 8.186 -4.433 1.00 97.19 146 ARG A CA 1
ATOM 1052 C C . ARG A 1 146 ? 5.862 7.415 -3.551 1.00 97.19 146 ARG A C 1
ATOM 1054 O O . ARG A 1 146 ? 4.749 7.130 -3.987 1.00 97.19 146 ARG A O 1
ATOM 1061 N N . ASP A 1 147 ? 6.227 7.203 -2.287 1.00 96.81 147 ASP A N 1
ATOM 1062 C CA . ASP A 1 147 ? 5.332 6.617 -1.284 1.00 96.81 147 ASP A CA 1
ATOM 1063 C C . ASP A 1 147 ? 4.252 7.615 -0.828 1.00 96.81 147 ASP A C 1
ATOM 1065 O O . ASP A 1 147 ? 4.318 8.253 0.225 1.00 96.81 147 ASP A O 1
ATOM 1069 N N . ARG A 1 148 ? 3.240 7.811 -1.670 1.00 95.50 148 ARG A N 1
ATOM 1070 C CA . ARG A 1 148 ? 2.136 8.740 -1.398 1.00 95.50 148 ARG A CA 1
ATOM 1071 C C . ARG A 1 148 ? 1.226 8.264 -0.263 1.00 95.50 148 ARG A C 1
ATOM 1073 O O . ARG A 1 148 ? 0.603 9.095 0.396 1.00 95.50 148 ARG A O 1
ATOM 1080 N N . HIS A 1 149 ? 1.103 6.948 -0.095 1.00 96.00 149 HIS A N 1
ATOM 1081 C CA . HIS A 1 149 ? 0.210 6.321 0.872 1.00 96.00 149 HIS A CA 1
ATOM 1082 C C . HIS A 1 149 ? 0.904 6.095 2.213 1.00 96.00 149 HIS A C 1
ATOM 1084 O O . HIS A 1 149 ? 0.227 5.738 3.173 1.00 96.00 149 HIS A O 1
ATOM 1090 N N . ARG A 1 150 ? 2.209 6.397 2.296 1.00 95.94 150 ARG A N 1
ATOM 1091 C CA . ARG A 1 150 ? 3.022 6.264 3.508 1.00 95.94 150 ARG A CA 1
ATOM 1092 C C . ARG A 1 150 ? 3.011 4.823 4.024 1.00 95.94 150 ARG A C 1
ATOM 1094 O O . ARG A 1 150 ? 2.835 4.601 5.220 1.00 95.94 150 ARG A O 1
ATOM 1101 N N . LEU A 1 151 ? 3.101 3.864 3.101 1.00 95.81 151 LEU A N 1
ATOM 1102 C CA . LEU A 1 151 ? 3.120 2.432 3.413 1.00 95.81 151 LEU A CA 1
ATOM 1103 C C . LEU A 1 151 ? 4.515 1.951 3.840 1.00 95.81 151 LEU A C 1
ATOM 1105 O O . LEU A 1 151 ? 4.620 0.910 4.485 1.00 95.81 151 LEU A O 1
ATOM 1109 N N . ASP A 1 152 ? 5.550 2.716 3.498 1.00 95.38 152 ASP A N 1
ATOM 1110 C CA . ASP A 1 152 ? 6.956 2.489 3.824 1.00 95.38 152 ASP A CA 1
ATOM 1111 C C . ASP A 1 152 ? 7.483 3.693 4.643 1.00 95.38 152 ASP A C 1
ATOM 1113 O O . ASP A 1 152 ? 8.042 4.661 4.108 1.00 95.38 152 ASP A O 1
ATOM 1117 N N . PRO A 1 153 ? 7.218 3.718 5.964 1.00 91.81 153 PRO A N 1
ATOM 1118 C CA . PRO A 1 153 ? 7.603 4.836 6.818 1.00 91.81 153 PRO A CA 1
ATOM 1119 C C . PRO A 1 153 ? 9.122 4.976 6.990 1.00 91.81 153 PRO A C 1
ATOM 1121 O O . PRO A 1 153 ? 9.600 6.095 7.205 1.00 91.81 153 PRO A O 1
ATOM 1124 N N . ASP A 1 154 ? 9.880 3.886 6.910 1.00 91.94 154 ASP A N 1
ATOM 1125 C CA . ASP A 1 154 ? 11.331 3.857 7.087 1.00 91.94 154 ASP A CA 1
ATOM 1126 C C . ASP A 1 154 ? 12.134 3.945 5.783 1.00 91.94 154 ASP A C 1
ATOM 1128 O O . ASP A 1 154 ? 13.349 4.176 5.838 1.00 91.94 154 ASP A O 1
ATOM 1132 N N . ARG A 1 155 ? 11.437 3.950 4.642 1.00 94.75 155 ARG A N 1
ATOM 1133 C CA . ARG A 1 155 ? 11.940 4.239 3.293 1.00 94.75 155 ARG A CA 1
ATOM 1134 C C . ARG A 1 155 ? 13.003 3.253 2.836 1.00 94.75 155 ARG A C 1
ATOM 1136 O O . ARG A 1 155 ? 14.012 3.664 2.256 1.00 94.75 155 ARG A O 1
ATOM 1143 N N . ASP A 1 156 ? 12.813 1.982 3.149 1.00 93.62 156 ASP A N 1
ATOM 1144 C CA . ASP A 1 156 ? 13.713 0.910 2.734 1.00 93.62 156 ASP A CA 1
ATOM 1145 C C . ASP A 1 156 ? 13.353 0.346 1.342 1.00 93.62 156 ASP A C 1
ATOM 1147 O O . ASP A 1 156 ? 14.138 -0.394 0.746 1.00 93.62 156 ASP A O 1
ATOM 1151 N N . GLY A 1 157 ? 12.217 0.773 0.780 1.00 96.44 157 GLY A N 1
ATOM 1152 C CA . GLY A 1 157 ? 11.696 0.335 -0.509 1.00 96.44 157 GLY A CA 1
ATOM 1153 C C . GLY A 1 157 ? 10.688 -0.810 -0.407 1.00 96.44 157 GLY A C 1
ATOM 1154 O O . GLY A 1 157 ? 10.138 -1.205 -1.440 1.00 96.44 157 GLY A O 1
ATOM 1155 N N . ILE A 1 15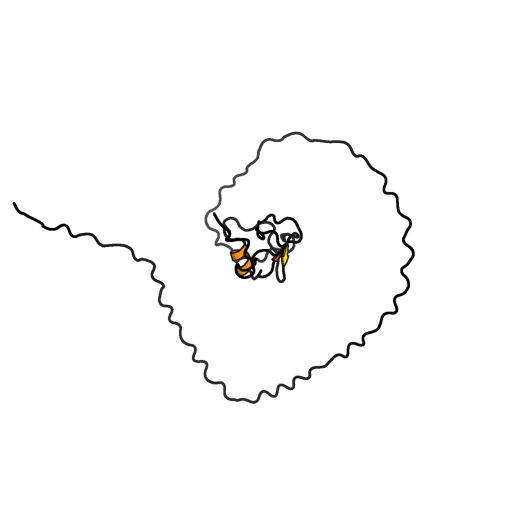8 ? 10.411 -1.326 0.791 1.00 96.00 158 ILE A N 1
ATOM 1156 C CA . ILE A 1 158 ? 9.490 -2.431 1.048 1.00 96.00 158 ILE A CA 1
ATOM 1157 C C . ILE A 1 158 ? 8.373 -1.948 1.979 1.00 96.00 158 ILE A C 1
ATOM 1159 O O . ILE A 1 158 ? 8.507 -1.774 3.182 1.00 96.00 158 ILE A O 1
ATOM 1163 N N . ALA A 1 159 ? 7.195 -1.751 1.405 1.00 95.94 159 ALA A N 1
ATOM 1164 C CA . ALA A 1 159 ? 6.020 -1.328 2.142 1.00 95.94 159 ALA A CA 1
ATOM 1165 C C . ALA A 1 159 ? 5.368 -2.485 2.913 1.00 95.94 159 ALA A C 1
ATOM 1167 O O . ALA A 1 159 ? 5.273 -3.614 2.428 1.00 95.94 159 ALA A O 1
ATOM 1168 N N . CYS A 1 160 ? 4.788 -2.144 4.069 1.00 94.00 160 CYS A N 1
ATOM 1169 C CA . CYS A 1 160 ? 3.960 -3.042 4.882 1.00 94.00 160 CYS A CA 1
ATOM 1170 C C . CYS A 1 160 ? 4.646 -4.337 5.348 1.00 94.00 160 CYS A C 1
ATOM 1172 O O . CYS A 1 160 ? 3.969 -5.343 5.577 1.00 94.00 160 CYS A O 1
ATOM 1174 N N . GLU A 1 161 ? 5.963 -4.297 5.521 1.00 90.12 161 GLU A N 1
ATOM 1175 C CA . GLU A 1 161 ? 6.727 -5.376 6.138 1.00 90.12 161 GLU A CA 1
ATOM 1176 C C . GLU A 1 161 ? 6.232 -5.697 7.568 1.00 90.12 161 GLU A C 1
ATOM 1178 O O . GLU A 1 161 ? 5.702 -4.823 8.274 1.00 90.12 161 GLU A O 1
ATOM 1183 N N . PRO A 1 162 ? 6.373 -6.955 8.018 1.00 85.75 162 PRO A N 1
ATOM 1184 C CA . PRO A 1 162 ? 6.199 -7.311 9.419 1.00 85.75 162 PRO A CA 1
ATOM 1185 C C . PRO A 1 162 ? 7.189 -6.542 10.305 1.00 85.75 162 PRO A C 1
ATOM 1187 O O . PRO A 1 162 ? 8.350 -6.369 9.950 1.00 85.75 162 PRO A O 1
ATOM 1190 N N . ASP A 1 163 ? 6.774 -6.164 11.518 1.00 79.50 163 ASP A N 1
ATOM 1191 C CA . ASP A 1 163 ? 7.665 -5.490 12.481 1.00 79.50 163 ASP A CA 1
ATOM 1192 C C . ASP A 1 163 ? 8.901 -6.330 12.869 1.00 79.50 163 ASP A C 1
ATOM 1194 O O . ASP A 1 163 ? 9.864 -5.796 13.420 1.00 79.50 163 ASP A O 1
ATOM 1198 N N . GLU A 1 164 ? 8.867 -7.641 12.617 1.00 78.50 164 GLU A N 1
ATOM 1199 C CA . GLU A 1 164 ? 9.989 -8.559 12.841 1.00 78.50 164 GLU A CA 1
ATOM 1200 C C . GLU A 1 164 ? 11.130 -8.350 11.839 1.00 78.50 164 GLU A C 1
ATOM 1202 O O . GLU A 1 164 ? 12.294 -8.489 12.220 1.00 78.50 164 GLU A O 1
ATOM 1207 N N . ASP A 1 165 ? 10.792 -7.981 10.600 1.00 73.44 165 ASP A N 1
ATOM 1208 C CA . ASP A 1 165 ? 11.743 -7.779 9.505 1.00 73.44 165 ASP A CA 1
ATOM 1209 C C . ASP A 1 165 ? 12.339 -6.367 9.512 1.00 73.44 165 ASP A C 1
ATOM 1211 O O . ASP A 1 165 ? 13.462 -6.169 9.034 1.00 73.44 165 ASP A O 1
ATOM 1215 N N . ARG A 1 166 ? 11.655 -5.410 10.158 1.00 72.06 166 ARG A N 1
ATOM 1216 C CA . ARG A 1 166 ? 12.164 -4.047 10.274 1.00 72.06 166 ARG A CA 1
ATOM 1217 C C . ARG A 1 166 ? 13.530 -4.036 10.942 1.00 72.06 166 ARG A C 1
ATOM 1219 O O . ARG A 1 166 ? 13.666 -4.501 12.087 1.00 72.06 166 ARG A O 1
ATOM 1226 N N . PRO A 1 167 ? 14.547 -3.404 10.325 1.00 70.12 167 PRO A N 1
ATOM 1227 C CA . PRO A 1 167 ? 15.800 -3.166 11.011 1.00 70.12 167 PRO A CA 1
ATOM 1228 C C . PRO A 1 167 ? 15.464 -2.404 12.287 1.00 70.12 167 PRO A C 1
ATOM 1230 O O . PRO A 1 167 ? 14.821 -1.356 12.240 1.00 70.12 167 PRO A O 1
ATOM 1233 N N . ARG A 1 168 ? 15.866 -2.946 13.446 1.00 71.19 168 ARG A N 1
ATOM 1234 C CA . ARG A 1 168 ? 15.674 -2.310 14.756 1.00 71.19 168 ARG A CA 1
ATOM 1235 C C . ARG A 1 168 ? 16.429 -0.979 14.769 1.00 71.19 168 ARG A C 1
ATOM 1237 O O . ARG A 1 168 ? 17.534 -0.892 15.301 1.00 71.19 168 ARG A O 1
ATOM 1244 N N . ARG A 1 169 ? 15.851 0.065 14.169 1.00 64.88 169 ARG A N 1
ATOM 1245 C CA . ARG A 1 169 ? 16.366 1.429 14.166 1.00 64.88 169 ARG A CA 1
ATOM 1246 C C . ARG A 1 169 ? 16.260 1.923 15.599 1.00 64.88 169 ARG A C 1
ATOM 1248 O O . ARG A 1 169 ? 15.218 2.389 16.033 1.00 64.88 169 ARG A O 1
ATOM 1255 N N . GLY A 1 170 ? 17.332 1.689 16.348 1.00 59.56 170 GLY A N 1
ATOM 1256 C CA . GLY A 1 170 ? 17.625 2.238 17.661 1.00 59.56 170 GLY A CA 1
ATOM 1257 C C . GLY A 1 170 ? 16.421 2.508 18.563 1.00 59.56 170 GLY A C 1
ATOM 1258 O O . GLY A 1 170 ? 16.017 3.657 18.712 1.00 59.56 170 GLY A O 1
ATOM 1259 N N . ARG A 1 171 ? 16.016 1.515 19.369 1.00 57.88 171 ARG A N 1
ATOM 1260 C CA . ARG A 1 171 ? 15.662 1.809 20.775 1.00 57.88 171 ARG A CA 1
ATOM 1261 C C . ARG A 1 171 ? 16.940 2.198 21.520 1.00 57.88 171 ARG A C 1
ATOM 1263 O O . ARG A 1 171 ? 17.421 1.494 22.399 1.00 57.88 171 ARG A O 1
ATOM 1270 N N . GLY A 1 172 ? 17.546 3.290 21.082 1.00 57.31 172 GLY A N 1
ATOM 1271 C CA . GLY A 1 172 ? 18.701 3.916 21.678 1.00 57.31 172 GLY A CA 1
ATOM 1272 C C . GLY A 1 172 ? 18.258 5.265 22.206 1.00 57.31 172 GLY A C 1
ATOM 1273 O O . GLY A 1 172 ? 18.278 6.225 21.456 1.00 57.31 172 GLY A O 1
ATOM 1274 N N . ARG A 1 173 ? 17.878 5.283 23.489 1.00 54.88 173 ARG A N 1
ATOM 1275 C CA . ARG A 1 173 ? 17.942 6.424 24.419 1.00 54.88 173 ARG A CA 1
ATOM 1276 C C . ARG A 1 173 ? 17.314 7.748 23.953 1.00 54.88 173 ARG A C 1
ATOM 1278 O O . ARG A 1 173 ? 17.939 8.502 23.213 1.00 54.88 173 ARG A O 1
ATOM 1285 N N . SER A 1 174 ? 16.218 8.147 24.594 1.00 47.22 174 SER A N 1
ATOM 1286 C CA . SER A 1 174 ? 16.213 9.150 25.686 1.00 47.22 174 SER A CA 1
ATOM 1287 C C . SER A 1 174 ? 14.783 9.468 26.099 1.00 47.22 174 SER A C 1
ATOM 1289 O O . SER A 1 174 ? 13.949 9.653 25.188 1.00 47.22 174 SER A O 1
#

Sequence (174 aa):
MAGVLVLGASLAMVLTMGGPRPVDVRRVDLAPAPPGELSATHTTTIGIHQSTTAVLAPPPPPPPAQQVATGTATSADPPPGPPQVTTTPAAPGRPSAPPTRPRPDHCDRNYATDGGCVPWLLPLGVRQACEWLREHGLTRIEVRGRD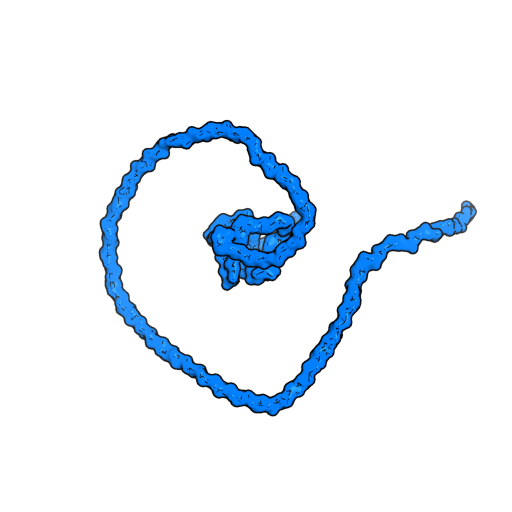RHRLDPDRDGIACEPDEDRPRRGRGRS

Secondary structure (DSSP, 8-state):
------------------PPP---------PPPP----------------------PPPPPPPP-----------------------PPPPS-------PPPPGGGB-TTEEESSS--BSSPPTT-S-HHHHHHHTT---EEE-S--SS---SS-SSEET--TTTS--------

Foldseek 3Di:
DDDDDDDDDDDDDDDPPDDDDDDPPPPPPPDPDPPDDDPPPPPDDPDPPDPDPPPDDPDDDDDPDDPDDDDDDDDDDDDDDDDDPPPDDDDDDDPDDDPDADDPVQFDPQKDFDPHGDGVDDDPPPPPSLVVCVVVVGQWIFGNDDPPVCQPVPPPRTGSDDPVPDDCPDPPDD

Organism: NCBI:txid173560

pLDDT: mean 70.84, std 17.88, range [41.06, 97.94]